Protein AF-A0A9E5QWP0-F1 (afdb_monomer_lite)

Foldseek 3Di:
DDQPFPQVVVVCVVPVLADFKKKWFQFPVRDIAIAGFRTDHPPQQKTWGFGDPDPPDTDIDIDHNVRTPDMDIPPCVSHVVVVVVVVVD

pLDDT: mean 73.98, std 15.28, range [32.56, 93.81]

Structure (mmCIF, N/CA/C/O backbone):
data_AF-A0A9E5QWP0-F1
#
_entry.id   AF-A0A9E5QWP0-F1
#
loop_
_atom_site.group_PDB
_atom_site.id
_atom_site.type_symbol
_atom_site.label_atom_id
_atom_site.label_alt_id
_atom_site.label_comp_id
_atom_site.label_asym_id
_atom_site.label_entity_id
_atom_site.label_seq_id
_atom_site.pdbx_PDB_ins_code
_atom_site.Cartn_x
_atom_site.Cartn_y
_atom_site.Cartn_z
_atom_site.occupancy
_atom_site.B_iso_or_equiv
_atom_site.auth_seq_id
_atom_site.auth_comp_id
_atom_site.auth_asym_id
_atom_site.auth_atom_id
_atom_site.pdbx_PDB_model_num
ATOM 1 N N . MET A 1 1 ? 18.020 -11.140 10.323 1.00 37.16 1 MET A N 1
ATOM 2 C CA . MET A 1 1 ? 16.702 -10.616 9.913 1.00 37.16 1 MET A CA 1
ATOM 3 C C . MET A 1 1 ? 16.966 -9.420 9.019 1.00 37.16 1 MET A C 1
ATOM 5 O O . MET A 1 1 ? 17.456 -8.418 9.521 1.00 37.16 1 MET A O 1
ATOM 9 N N . LEU A 1 2 ? 16.816 -9.580 7.701 1.00 32.56 2 LEU A N 1
ATOM 10 C CA . LEU A 1 2 ? 17.069 -8.505 6.741 1.00 32.56 2 LEU A CA 1
ATOM 11 C C . LEU A 1 2 ? 15.951 -7.462 6.839 1.00 32.56 2 LEU A C 1
ATOM 13 O O . LEU A 1 2 ? 14.774 -7.807 6.818 1.00 32.56 2 LEU A O 1
ATOM 17 N N . ASN A 1 3 ? 16.363 -6.206 6.982 1.00 39.31 3 ASN A N 1
ATOM 18 C CA . ASN A 1 3 ? 15.546 -4.999 6.992 1.00 39.31 3 ASN A CA 1
ATOM 19 C C . ASN A 1 3 ? 14.623 -4.944 5.763 1.00 39.31 3 ASN A C 1
ATOM 21 O O . ASN A 1 3 ? 15.033 -4.469 4.709 1.00 39.31 3 ASN A O 1
ATOM 25 N N . ALA A 1 4 ? 13.369 -5.379 5.896 1.00 43.16 4 ALA A N 1
ATOM 26 C CA . ALA A 1 4 ? 12.325 -5.175 4.890 1.00 43.16 4 ALA A CA 1
ATOM 27 C C . ALA A 1 4 ? 11.727 -3.756 4.984 1.00 43.16 4 ALA A C 1
ATOM 29 O O . ALA A 1 4 ? 10.519 -3.571 4.889 1.00 43.16 4 ALA A O 1
ATOM 30 N N . TYR A 1 5 ? 12.581 -2.748 5.186 1.00 50.88 5 TYR A N 1
ATOM 31 C CA . TYR A 1 5 ? 12.226 -1.353 4.948 1.00 50.88 5 TYR A CA 1
ATOM 32 C C . TYR A 1 5 ? 12.417 -1.122 3.450 1.00 50.88 5 TYR A C 1
ATOM 34 O O . TYR A 1 5 ? 13.460 -0.638 3.008 1.00 50.88 5 TYR A O 1
ATOM 42 N N . ALA A 1 6 ? 11.459 -1.574 2.643 1.00 56.94 6 ALA A N 1
ATOM 43 C CA . ALA A 1 6 ? 11.525 -1.371 1.205 1.00 56.94 6 ALA A CA 1
ATOM 44 C C . ALA A 1 6 ? 11.209 0.101 0.915 1.00 56.94 6 ALA A C 1
ATOM 46 O O . ALA A 1 6 ? 10.058 0.503 0.748 1.00 56.94 6 ALA A O 1
ATOM 47 N N . LEU A 1 7 ? 12.253 0.929 0.896 1.00 61.69 7 LEU A N 1
ATOM 48 C CA . LEU A 1 7 ? 12.195 2.276 0.348 1.00 61.69 7 LEU A CA 1
ATOM 49 C C . LEU A 1 7 ? 12.125 2.146 -1.178 1.00 61.69 7 LEU A C 1
ATOM 51 O O . LEU A 1 7 ? 13.145 2.165 -1.866 1.00 61.69 7 LEU A O 1
ATOM 55 N N . LEU A 1 8 ? 10.910 1.981 -1.704 1.00 65.50 8 LEU A N 1
ATOM 56 C CA . LEU A 1 8 ? 10.660 1.810 -3.139 1.00 65.50 8 LEU A CA 1
ATOM 57 C C . LEU A 1 8 ? 11.190 3.014 -3.937 1.00 65.50 8 LEU A C 1
ATOM 59 O O . LEU A 1 8 ? 11.716 2.855 -5.032 1.00 65.50 8 LEU A O 1
ATOM 63 N N . TRP A 1 9 ? 11.200 4.209 -3.342 1.00 60.81 9 TRP A N 1
ATOM 64 C CA . TRP A 1 9 ? 11.821 5.386 -3.956 1.00 60.81 9 TRP A CA 1
ATOM 65 C C . TRP A 1 9 ? 13.339 5.245 -4.196 1.00 60.81 9 TRP A C 1
ATOM 67 O O . TRP A 1 9 ? 13.841 5.776 -5.181 1.00 60.81 9 TRP A O 1
ATOM 77 N N . GLN A 1 10 ? 14.086 4.521 -3.347 1.00 64.56 10 GLN A N 1
ATOM 78 C CA . GLN A 1 10 ? 15.525 4.296 -3.564 1.00 64.56 10 GLN A CA 1
ATOM 79 C C . GLN A 1 10 ? 15.770 3.353 -4.737 1.00 64.56 10 GLN A C 1
ATOM 81 O O . GLN A 1 10 ? 16.672 3.586 -5.539 1.00 64.56 10 GLN A O 1
ATOM 86 N N . LYS A 1 11 ? 14.946 2.310 -4.856 1.00 65.75 11 LYS A N 1
ATOM 87 C CA . LYS A 1 11 ? 14.967 1.420 -6.016 1.00 65.75 11 LYS A CA 1
ATOM 88 C C . LYS A 1 11 ? 14.559 2.174 -7.291 1.00 65.75 11 LYS A C 1
ATOM 90 O O . LYS A 1 11 ? 15.249 2.035 -8.290 1.00 65.75 11 LYS A O 1
ATOM 95 N N . GLN A 1 12 ? 13.556 3.057 -7.242 1.00 65.69 12 GLN A N 1
ATOM 96 C CA . GLN A 1 12 ? 13.203 3.931 -8.373 1.00 65.69 12 GLN A CA 1
ATOM 97 C C . GLN A 1 12 ? 14.353 4.882 -8.749 1.00 65.69 12 GLN A C 1
ATOM 99 O O . GLN A 1 12 ? 14.624 5.101 -9.923 1.00 65.69 12 GLN A O 1
ATOM 104 N N . ALA A 1 13 ? 15.086 5.422 -7.771 1.00 65.44 13 ALA A N 1
ATOM 105 C CA . ALA A 1 13 ? 16.255 6.257 -8.051 1.00 65.44 13 ALA A CA 1
ATOM 106 C C . ALA A 1 13 ? 17.393 5.481 -8.746 1.00 65.44 13 ALA A C 1
ATOM 108 O O . ALA A 1 13 ? 18.170 6.070 -9.494 1.00 65.44 13 ALA A O 1
ATOM 109 N N . GLN A 1 14 ? 17.499 4.171 -8.502 1.00 68.12 14 GLN A N 1
ATOM 110 C CA . GLN A 1 14 ? 18.471 3.281 -9.152 1.00 68.12 14 GLN A CA 1
ATOM 111 C C . GLN A 1 14 ? 17.967 2.733 -10.496 1.00 68.12 14 GLN A C 1
ATOM 113 O O . GLN A 1 14 ? 18.774 2.408 -11.365 1.00 68.12 14 GLN A O 1
ATOM 118 N N . HIS A 1 15 ? 16.649 2.675 -10.674 1.00 66.56 15 HIS A N 1
ATOM 119 C CA . HIS A 1 15 ? 15.958 2.176 -11.857 1.00 66.56 15 HIS A CA 1
ATOM 120 C C . HIS A 1 15 ? 14.894 3.201 -12.279 1.00 66.56 15 HIS A C 1
ATOM 122 O O . HIS A 1 15 ? 13.738 3.074 -11.882 1.00 66.56 15 HIS A O 1
ATOM 128 N N . PRO A 1 16 ? 15.264 4.234 -13.061 1.00 65.62 16 PRO A N 1
ATOM 129 C CA . PRO A 1 16 ? 14.356 5.327 -13.429 1.00 65.62 16 PRO A CA 1
ATOM 130 C C . PRO A 1 16 ? 13.130 4.866 -14.222 1.00 65.62 16 PRO A C 1
ATOM 132 O O . PRO A 1 16 ? 12.084 5.505 -14.163 1.00 65.62 16 PRO A O 1
ATOM 135 N N . ASP A 1 17 ? 13.270 3.747 -14.934 1.00 68.31 17 ASP A N 1
ATOM 136 C CA . ASP A 1 17 ? 12.198 3.099 -15.693 1.00 68.31 17 ASP A CA 1
ATOM 137 C C . ASP A 1 17 ? 11.256 2.278 -14.796 1.00 68.31 17 ASP A C 1
ATOM 139 O O . ASP A 1 17 ? 10.259 1.734 -15.270 1.00 68.31 17 ASP A O 1
ATOM 143 N N . TRP A 1 18 ? 11.565 2.165 -13.499 1.00 66.06 18 TRP A N 1
ATOM 144 C CA . TRP A 1 18 ? 10.726 1.463 -12.544 1.00 66.06 18 TRP A CA 1
ATOM 145 C C . TRP A 1 18 ? 9.534 2.329 -12.152 1.00 66.06 18 TRP A C 1
ATOM 147 O O . TRP A 1 18 ? 9.652 3.328 -11.427 1.00 66.06 18 TRP A O 1
ATOM 157 N N . GLU A 1 19 ? 8.366 1.930 -12.642 1.00 70.81 19 GLU A N 1
ATOM 158 C CA . GLU A 1 19 ? 7.109 2.521 -12.221 1.00 70.81 19 GLU A CA 1
ATOM 159 C C . GLU A 1 19 ? 6.753 2.057 -10.806 1.00 70.81 19 GLU A C 1
ATOM 161 O O . GLU A 1 19 ? 6.828 0.877 -10.456 1.00 70.81 19 GLU A O 1
ATOM 166 N N . VAL A 1 20 ? 6.373 3.022 -9.972 1.00 72.38 20 VAL A N 1
ATOM 167 C CA . VAL A 1 20 ? 5.953 2.764 -8.599 1.00 72.38 20 VAL A CA 1
ATOM 168 C C . VAL A 1 20 ? 4.453 2.473 -8.621 1.00 72.38 20 VAL A C 1
ATOM 170 O O . VAL A 1 20 ? 3.694 3.253 -9.198 1.00 72.38 20 VAL A O 1
ATOM 173 N N . PRO A 1 21 ? 3.987 1.384 -7.988 1.00 75.12 21 PRO A N 1
ATOM 174 C CA . PRO A 1 21 ? 2.576 1.025 -8.002 1.00 75.12 21 PRO A CA 1
ATOM 175 C C . PRO A 1 21 ? 1.727 2.114 -7.352 1.00 75.12 21 PRO A C 1
ATOM 177 O O . PRO A 1 21 ? 2.064 2.656 -6.293 1.00 75.12 21 PRO A O 1
ATOM 180 N N . GLY A 1 22 ? 0.577 2.382 -7.960 1.00 83.25 22 GLY A N 1
ATOM 181 C CA . GLY A 1 22 ? -0.466 3.164 -7.321 1.00 83.25 22 GLY A CA 1
ATOM 182 C C . GLY A 1 22 ? -1.252 2.306 -6.329 1.00 83.25 22 GLY A C 1
ATOM 183 O O . GLY A 1 22 ? -1.561 1.143 -6.590 1.00 83.25 22 GLY A O 1
ATOM 184 N N . LEU A 1 23 ? -1.628 2.890 -5.198 1.00 86.25 23 LEU A N 1
ATOM 185 C CA . LEU A 1 23 ? -2.579 2.327 -4.247 1.00 86.25 23 LEU A CA 1
ATOM 186 C C . LEU A 1 23 ? -3.723 3.308 -4.023 1.00 86.25 23 LEU A C 1
ATOM 188 O O . LEU A 1 23 ? -3.497 4.482 -3.739 1.00 86.25 23 LEU A O 1
ATOM 192 N N . GLY A 1 24 ? -4.946 2.794 -4.095 1.00 90.19 24 GLY A N 1
ATOM 193 C CA . GLY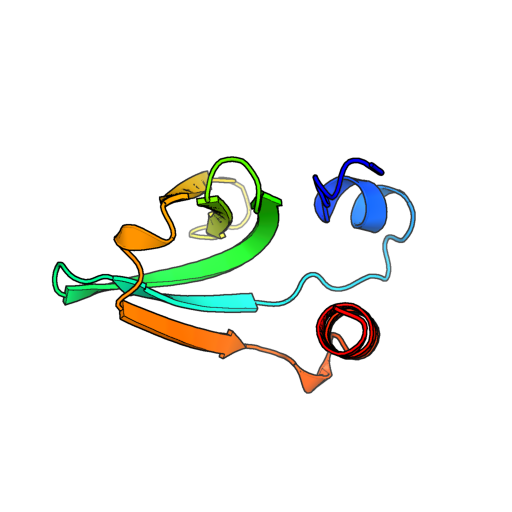 A 1 24 ? -6.125 3.387 -3.479 1.00 90.19 24 GLY A CA 1
ATOM 194 C C . GLY A 1 24 ? -6.357 2.755 -2.108 1.00 90.19 24 GLY A C 1
ATOM 195 O O . GLY A 1 24 ? -6.364 1.533 -1.985 1.00 90.19 24 GLY A O 1
ATOM 196 N N . LEU A 1 25 ? -6.552 3.563 -1.074 1.00 91.62 25 LEU A N 1
ATOM 197 C CA . LEU A 1 25 ? -6.817 3.140 0.295 1.00 91.62 25 LEU A CA 1
ATOM 198 C C . LEU A 1 25 ? -8.196 3.612 0.726 1.00 91.62 25 LEU A C 1
ATOM 200 O O . LEU A 1 25 ? -8.497 4.803 0.665 1.00 91.62 25 LEU A O 1
ATOM 204 N N . TYR A 1 26 ? -8.988 2.685 1.251 1.00 93.38 26 TYR A N 1
ATOM 205 C CA . TYR A 1 26 ? -10.187 2.989 2.016 1.00 93.38 26 TYR A CA 1
ATOM 206 C C . TYR A 1 26 ? -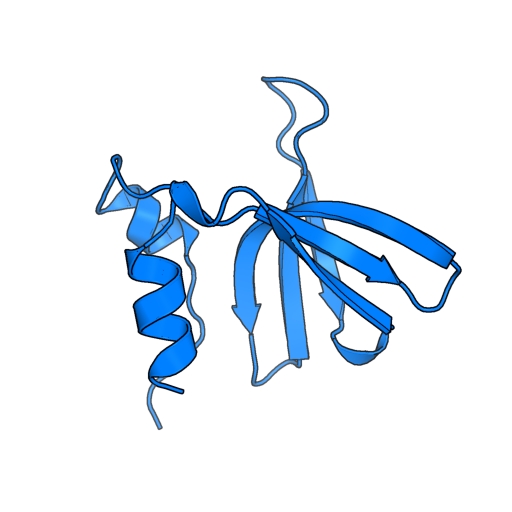9.831 2.934 3.497 1.00 93.38 26 TYR A C 1
ATOM 208 O O . TYR A 1 26 ? -9.502 1.870 4.026 1.00 93.38 26 TYR A O 1
ATOM 216 N N . LEU A 1 27 ? -9.876 4.080 4.169 1.00 93.62 27 LEU A N 1
ATOM 217 C CA . LEU A 1 27 ? -9.610 4.184 5.598 1.00 93.62 27 LEU A CA 1
ATOM 218 C C . LEU A 1 27 ? -10.871 3.870 6.409 1.00 93.62 27 LEU A C 1
ATOM 220 O O . LEU A 1 27 ? -11.991 4.152 5.982 1.00 93.62 27 LEU A O 1
ATOM 224 N N . LYS A 1 28 ? -10.698 3.354 7.630 1.00 92.12 28 LYS A N 1
ATOM 225 C CA . LYS A 1 28 ? -11.798 3.025 8.561 1.00 92.12 28 LYS A CA 1
ATOM 226 C C . LYS A 1 28 ? -12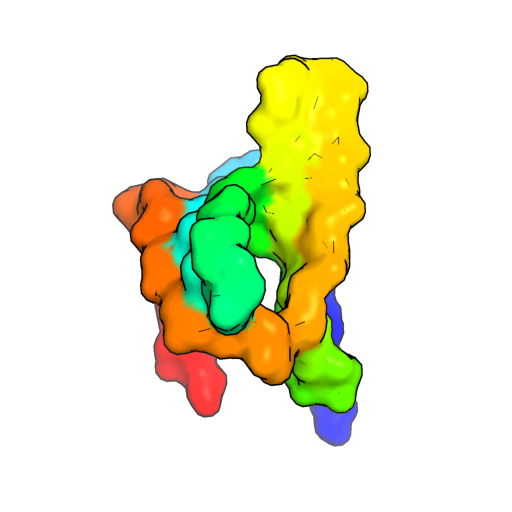.703 4.212 8.896 1.00 92.12 28 LYS A C 1
ATOM 228 O O . LYS A 1 28 ? -13.848 4.022 9.289 1.00 92.12 28 LYS A O 1
ATOM 233 N N . GLN A 1 29 ? -12.200 5.428 8.716 1.00 89.44 29 GLN A N 1
ATOM 234 C CA . GLN A 1 29 ? -12.918 6.681 8.949 1.00 89.44 29 GLN A CA 1
ATOM 235 C C . GLN A 1 29 ? -13.782 7.103 7.741 1.00 89.44 29 GLN A C 1
ATOM 237 O O . GLN A 1 29 ? -14.334 8.198 7.734 1.00 89.44 29 GLN A O 1
ATO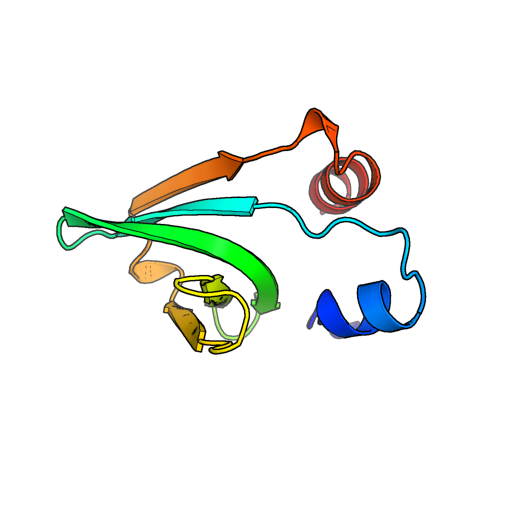M 242 N N . GLY A 1 30 ? -13.892 6.258 6.707 1.00 88.75 30 GLY A N 1
ATOM 243 C CA . GLY A 1 30 ? -14.653 6.540 5.485 1.00 88.75 30 GLY A CA 1
ATOM 244 C C . GLY A 1 30 ? -13.914 7.419 4.472 1.00 88.75 30 GLY A C 1
ATOM 245 O O . GLY A 1 30 ? -14.491 7.800 3.457 1.00 88.75 30 GLY A O 1
ATOM 246 N N . GLN A 1 31 ? -12.645 7.742 4.727 1.00 91.69 31 GLN A N 1
ATOM 247 C CA . GLN A 1 31 ? -11.806 8.522 3.822 1.00 91.69 31 GLN A CA 1
ATOM 248 C C . GLN A 1 31 ? -11.176 7.628 2.746 1.00 91.69 31 GLN A C 1
ATOM 250 O O . GLN A 1 31 ? -10.736 6.516 3.036 1.00 91.69 31 GLN A O 1
ATOM 255 N N . TYR A 1 32 ? -11.089 8.144 1.520 1.00 90.94 32 TYR A N 1
ATOM 256 C CA . TYR A 1 32 ? -10.327 7.538 0.431 1.00 90.94 32 TYR A CA 1
ATOM 257 C C . TYR A 1 32 ? -9.044 8.332 0.167 1.00 90.94 32 TYR A C 1
ATOM 259 O O . TYR A 1 32 ? -9.079 9.562 0.099 1.00 90.94 32 TYR A O 1
ATOM 267 N N . LEU A 1 33 ? -7.923 7.632 0.013 1.00 89.31 33 LEU A N 1
ATOM 268 C CA . LEU A 1 33 ? -6.633 8.196 -0.387 1.00 89.31 33 LEU A CA 1
ATOM 269 C C . LEU A 1 33 ? -6.105 7.427 -1.590 1.00 89.31 33 LEU A C 1
ATOM 271 O O . LEU A 1 33 ? -6.208 6.208 -1.616 1.00 89.31 33 LEU A O 1
ATOM 275 N N . ALA A 1 34 ? -5.505 8.110 -2.558 1.00 88.38 34 ALA A N 1
ATOM 276 C CA . ALA A 1 34 ? -4.826 7.458 -3.670 1.00 88.38 34 ALA A CA 1
ATOM 277 C C . ALA A 1 34 ? -3.455 8.086 -3.901 1.00 88.38 34 ALA A C 1
ATOM 279 O O . ALA A 1 34 ? -3.311 9.304 -3.814 1.00 88.38 34 ALA A O 1
ATOM 280 N N . GLY A 1 35 ? -2.455 7.261 -4.184 1.00 86.50 35 GLY A N 1
ATOM 281 C CA . GLY A 1 35 ? -1.095 7.721 -4.432 1.00 86.50 35 GLY A CA 1
ATOM 282 C C . GLY A 1 35 ? -0.150 6.577 -4.760 1.00 86.50 35 GLY A C 1
ATOM 283 O O . GLY A 1 35 ? -0.545 5.415 -4.767 1.00 86.50 35 GLY A O 1
ATOM 284 N N . GLU A 1 36 ? 1.103 6.905 -5.027 1.00 84.38 36 GLU A N 1
ATOM 285 C CA . GLU A 1 36 ? 2.149 5.925 -5.318 1.00 84.38 36 GLU A CA 1
ATOM 286 C C . GLU A 1 36 ? 2.779 5.415 -4.021 1.00 84.38 36 GLU A C 1
ATOM 288 O O . GLU A 1 36 ? 3.041 6.190 -3.094 1.00 84.38 36 GLU A O 1
ATOM 293 N N . VAL A 1 37 ? 3.045 4.113 -3.942 1.00 82.62 37 VAL A N 1
ATOM 294 C CA . VAL A 1 37 ? 3.648 3.495 -2.755 1.00 82.62 37 VAL A CA 1
ATOM 295 C C . VAL A 1 37 ? 5.137 3.787 -2.704 1.00 82.62 37 VAL A C 1
ATOM 297 O O . VAL A 1 37 ? 5.912 3.184 -3.432 1.00 82.62 37 VAL A O 1
ATOM 300 N N . ILE A 1 38 ? 5.579 4.659 -1.803 1.00 79.25 38 ILE A N 1
ATOM 301 C CA . ILE A 1 38 ? 7.013 4.975 -1.689 1.00 79.25 38 ILE A CA 1
ATOM 302 C C . ILE A 1 38 ? 7.693 4.298 -0.498 1.00 79.25 38 ILE A C 1
ATOM 304 O O . ILE A 1 38 ? 8.924 4.200 -0.468 1.00 79.25 38 ILE A O 1
ATOM 308 N N . GLN A 1 39 ? 6.904 3.820 0.468 1.00 79.62 39 GLN A N 1
ATOM 309 C CA . GLN A 1 39 ? 7.400 3.129 1.652 1.00 79.62 39 GLN A CA 1
ATOM 310 C C . GLN A 1 39 ? 6.404 2.081 2.151 1.00 79.62 39 GLN A C 1
ATOM 312 O O . GLN A 1 39 ? 5.226 2.375 2.354 1.00 79.62 39 GLN A O 1
ATOM 317 N N . LEU A 1 40 ? 6.919 0.885 2.424 1.00 80.38 40 LEU A N 1
ATOM 318 C CA . LEU A 1 40 ? 6.241 -0.168 3.173 1.00 80.38 40 LEU A CA 1
ATOM 319 C C . LEU A 1 40 ? 7.117 -0.555 4.360 1.00 80.38 40 LEU A C 1
ATOM 321 O O . LEU A 1 40 ? 8.276 -0.935 4.182 1.00 80.38 40 LEU A O 1
ATOM 325 N N . ASP A 1 41 ? 6.563 -0.435 5.561 1.00 82.44 41 ASP A N 1
ATOM 326 C CA . ASP A 1 41 ? 7.242 -0.766 6.805 1.00 82.44 41 ASP A CA 1
ATOM 327 C C . ASP A 1 41 ? 6.390 -1.741 7.616 1.00 82.44 41 ASP A C 1
ATOM 329 O O . ASP A 1 41 ? 5.452 -1.360 8.315 1.00 82.44 41 ASP A O 1
ATOM 333 N N . PHE A 1 42 ? 6.716 -3.026 7.505 1.00 79.38 42 PHE A N 1
ATOM 334 C CA . PHE A 1 42 ? 6.001 -4.087 8.212 1.00 79.38 42 PHE A CA 1
ATOM 335 C C . PHE A 1 42 ? 6.351 -4.159 9.702 1.00 79.38 42 PHE A C 1
ATOM 337 O O . PHE A 1 42 ? 5.583 -4.734 10.465 1.00 79.38 42 PHE A O 1
ATOM 344 N N . GLN A 1 43 ? 7.490 -3.600 10.133 1.00 77.81 43 GLN A N 1
ATOM 345 C CA . GLN A 1 43 ? 7.866 -3.600 11.551 1.00 77.81 43 GLN A CA 1
ATOM 346 C C . GLN A 1 43 ? 7.090 -2.538 12.326 1.00 77.81 43 GLN A C 1
ATOM 348 O O . GLN A 1 43 ? 6.643 -2.798 13.441 1.00 77.81 43 GLN A O 1
ATOM 353 N N . LEU A 1 44 ? 6.934 -1.353 11.734 1.00 83.50 44 LEU A N 1
ATOM 354 C CA . LEU A 1 44 ? 6.160 -0.254 12.312 1.00 83.50 44 LEU A CA 1
ATOM 355 C C . LEU A 1 44 ? 4.681 -0.276 11.903 1.00 83.50 44 LEU A C 1
ATOM 357 O O . LEU A 1 44 ? 3.902 0.530 12.410 1.00 83.50 44 LEU A O 1
ATOM 361 N N . GLU A 1 45 ? 4.298 -1.185 11.003 1.00 87.06 45 GLU A N 1
ATOM 362 C CA . GLU A 1 45 ? 2.958 -1.291 10.417 1.00 87.06 45 GLU A CA 1
ATOM 363 C C . GLU A 1 45 ? 2.508 0.021 9.745 1.00 87.06 45 GLU A C 1
ATOM 365 O O . GLU A 1 45 ? 1.400 0.517 9.974 1.00 87.06 45 GLU A O 1
ATOM 370 N N . LEU A 1 46 ? 3.386 0.609 8.924 1.00 87.75 46 LEU A N 1
ATOM 371 C CA . LEU A 1 46 ? 3.172 1.896 8.254 1.00 87.75 46 LEU A CA 1
ATOM 372 C C . LEU A 1 46 ? 3.259 1.783 6.728 1.00 87.75 46 LEU A C 1
ATOM 374 O O . LEU A 1 46 ? 4.115 1.096 6.167 1.00 87.75 46 LEU A O 1
ATOM 378 N N . LEU A 1 47 ? 2.397 2.544 6.057 1.00 87.06 47 LEU A N 1
ATOM 379 C CA . LEU A 1 47 ? 2.366 2.749 4.612 1.00 87.06 47 LEU A CA 1
ATOM 380 C C . LEU A 1 47 ? 2.650 4.220 4.297 1.00 87.06 47 LEU A C 1
ATOM 382 O O . LEU A 1 47 ? 1.923 5.098 4.754 1.00 87.06 47 LEU A O 1
ATOM 386 N N . GLY A 1 48 ? 3.674 4.498 3.496 1.00 86.50 48 GLY A N 1
ATOM 387 C CA . GLY A 1 48 ? 3.943 5.830 2.956 1.00 86.50 48 GLY A CA 1
ATOM 388 C C . GLY A 1 48 ? 3.462 5.951 1.513 1.00 86.50 48 GLY A C 1
ATOM 389 O O . GLY A 1 48 ? 3.955 5.238 0.636 1.00 86.50 48 GLY A O 1
ATOM 390 N N . LEU A 1 49 ? 2.538 6.879 1.263 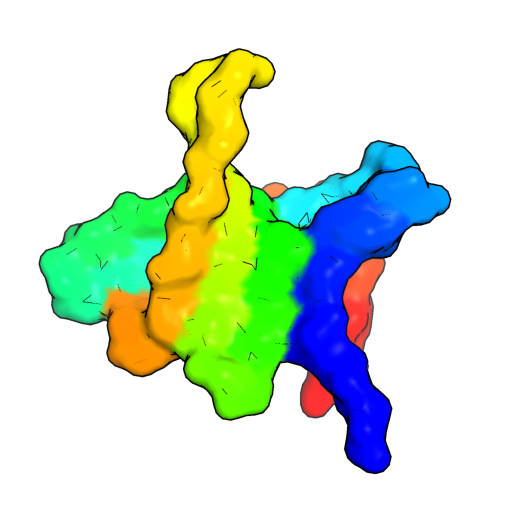1.00 85.75 49 LEU A N 1
ATOM 391 C CA . LEU A 1 49 ? 2.052 7.220 -0.071 1.00 85.75 49 LEU A CA 1
ATOM 392 C C . LEU A 1 49 ? 2.554 8.592 -0.511 1.00 85.75 49 LEU A C 1
ATOM 394 O O . LEU A 1 49 ? 2.425 9.573 0.223 1.00 85.75 49 LEU A O 1
ATOM 398 N N . ARG A 1 50 ? 3.039 8.677 -1.748 1.00 82.19 50 ARG A N 1
ATOM 399 C CA . ARG A 1 50 ? 3.191 9.942 -2.466 1.00 82.19 50 ARG A CA 1
ATOM 400 C C . ARG A 1 50 ? 1.864 10.276 -3.138 1.00 82.19 50 ARG A C 1
ATOM 402 O O . ARG A 1 50 ? 1.454 9.603 -4.079 1.00 82.19 50 ARG A O 1
ATOM 409 N N . VAL A 1 51 ? 1.185 11.303 -2.639 1.00 80.25 51 VAL A N 1
ATOM 410 C CA . VAL A 1 51 ? -0.100 11.766 -3.172 1.00 80.25 51 VAL A CA 1
ATOM 411 C C . VAL A 1 51 ? 0.168 12.994 -4.034 1.00 80.25 51 VAL A C 1
ATOM 413 O O . VAL A 1 51 ? 0.548 14.045 -3.521 1.00 80.25 51 VAL A O 1
ATOM 416 N N . GLY A 1 52 ? 0.008 12.858 -5.349 1.00 65.19 52 GLY A N 1
ATOM 417 C CA . GLY A 1 52 ? 0.105 13.986 -6.272 1.00 65.19 52 GLY A CA 1
ATOM 418 C C . GLY A 1 52 ? -1.223 14.734 -6.324 1.00 65.19 52 GLY A C 1
ATOM 419 O O . GLY A 1 52 ? -2.226 14.147 -6.722 1.00 65.19 52 GLY A O 1
ATOM 420 N N . GLN A 1 53 ? -1.242 16.009 -5.930 1.00 55.03 53 GLN A N 1
ATOM 421 C CA . GLN A 1 53 ? -2.364 16.896 -6.270 1.00 55.03 53 GLN A CA 1
ATOM 422 C C . GLN A 1 53 ? -1.999 17.891 -7.374 1.00 55.03 53 GLN A C 1
ATOM 424 O O . GLN A 1 53 ? -2.863 18.201 -8.183 1.00 55.03 53 GLN A O 1
ATOM 429 N N . GLU A 1 54 ? -0.730 18.285 -7.511 1.00 45.66 54 GLU A N 1
ATOM 430 C CA . GLU A 1 54 ? -0.230 19.102 -8.624 1.00 45.66 54 GLU A CA 1
ATOM 431 C C . GLU A 1 54 ? 1.250 18.783 -8.880 1.00 45.66 54 GLU A C 1
ATOM 433 O O . GLU A 1 54 ? 1.961 18.370 -7.962 1.00 45.66 54 GLU A O 1
ATOM 438 N N . ALA A 1 55 ? 1.714 18.972 -10.120 1.00 48.16 55 ALA A N 1
ATOM 439 C CA . ALA A 1 55 ? 3.023 18.542 -10.631 1.00 48.16 55 ALA A CA 1
ATOM 440 C C . ALA A 1 55 ? 4.259 19.064 -9.858 1.00 48.16 55 ALA A C 1
ATOM 442 O O . ALA A 1 55 ? 5.370 18.609 -10.120 1.00 48.16 55 ALA A O 1
ATOM 443 N N . GLU A 1 56 ? 4.082 19.977 -8.899 1.00 46.44 56 GLU A N 1
ATOM 444 C CA . GLU A 1 56 ? 5.169 20.617 -8.144 1.00 46.44 56 GLU A CA 1
ATOM 445 C C . GLU A 1 56 ? 5.085 20.418 -6.618 1.00 46.44 56 GLU A C 1
ATOM 447 O O . GLU A 1 56 ? 6.049 20.710 -5.911 1.00 46.44 56 GLU A O 1
ATOM 452 N N . SER A 1 57 ? 3.980 19.879 -6.085 1.00 53.00 57 SER A N 1
ATOM 453 C CA . SER A 1 57 ? 3.782 19.717 -4.635 1.00 53.00 57 SER A CA 1
ATOM 454 C C . SER A 1 57 ? 3.758 18.240 -4.249 1.00 53.00 57 SER A C 1
ATOM 456 O O . SER A 1 57 ? 2.753 17.545 -4.396 1.00 53.00 57 SER A O 1
ATOM 458 N N . LEU A 1 58 ? 4.895 17.747 -3.758 1.00 57.03 58 LEU A N 1
ATOM 459 C CA . LEU A 1 58 ? 5.083 16.346 -3.391 1.00 57.03 58 LEU A CA 1
ATOM 460 C C . LEU A 1 58 ? 4.662 16.135 -1.927 1.00 57.03 58 LEU A C 1
ATOM 462 O O . LEU A 1 58 ? 5.421 16.426 -1.004 1.00 57.03 58 LEU A O 1
ATOM 466 N N . HIS A 1 59 ? 3.439 15.644 -1.704 1.00 72.50 59 HIS A N 1
ATOM 467 C CA . HIS A 1 59 ? 2.938 15.340 -0.361 1.00 72.50 59 HIS A CA 1
ATOM 468 C C . HIS A 1 59 ? 3.124 13.860 -0.020 1.00 72.50 59 HIS A C 1
ATOM 470 O O . HIS A 1 59 ? 2.549 12.977 -0.661 1.00 72.50 59 HIS A O 1
ATOM 476 N N . LEU A 1 60 ? 3.909 13.591 1.027 1.00 77.56 60 LEU A N 1
ATOM 477 C CA . LEU A 1 60 ? 3.994 12.271 1.645 1.00 77.56 60 LEU A CA 1
ATOM 478 C C . LEU A 1 60 ? 2.913 12.139 2.719 1.00 77.56 60 LEU A C 1
ATOM 480 O O . LEU A 1 60 ? 2.899 12.890 3.692 1.00 77.56 60 LEU A O 1
ATOM 484 N N . THR A 1 61 ? 2.035 11.156 2.553 1.00 86.56 61 THR A N 1
ATOM 485 C CA . THR A 1 61 ? 1.041 10.767 3.555 1.00 86.56 61 THR A CA 1
ATOM 486 C C . THR A 1 61 ? 1.447 9.438 4.176 1.00 86.56 61 THR A C 1
ATOM 488 O O . THR A 1 61 ? 1.618 8.452 3.462 1.00 86.56 61 THR A O 1
ATOM 491 N N . ILE A 1 62 ? 1.599 9.404 5.502 1.00 88.06 62 ILE A N 1
ATOM 492 C CA . ILE A 1 62 ? 1.910 8.183 6.255 1.00 88.06 62 ILE A CA 1
ATOM 493 C C . ILE A 1 62 ? 0.619 7.654 6.878 1.00 88.06 62 ILE A C 1
ATOM 495 O O . ILE A 1 62 ? -0.048 8.358 7.634 1.00 88.06 62 ILE A O 1
ATOM 499 N N . VAL A 1 63 ? 0.280 6.408 6.564 1.00 90.19 63 VAL A N 1
ATOM 500 C CA . VAL A 1 63 ? -0.947 5.734 6.985 1.00 90.19 63 VAL A CA 1
ATOM 501 C C . VAL A 1 63 ? -0.586 4.481 7.785 1.00 90.19 63 VAL A C 1
ATOM 503 O O . VAL A 1 63 ? 0.061 3.584 7.247 1.00 90.19 63 VAL A O 1
ATOM 506 N N . PRO A 1 64 ? -1.006 4.365 9.054 1.00 92.44 64 PRO A N 1
ATOM 507 C CA . PRO A 1 64 ? -0.869 3.119 9.800 1.00 92.44 64 PRO A CA 1
ATOM 508 C C . PRO A 1 64 ? -1.762 2.019 9.218 1.00 92.44 64 PRO A C 1
ATOM 510 O O . PRO A 1 64 ? -2.932 2.271 8.924 1.00 92.44 64 PRO A O 1
ATOM 513 N N . PHE A 1 65 ? -1.271 0.782 9.129 1.00 90.31 65 PHE A N 1
ATOM 514 C CA . PHE A 1 65 ? -2.031 -0.346 8.570 1.00 90.31 65 PHE A CA 1
ATOM 515 C C . PHE A 1 65 ? -3.355 -0.575 9.300 1.00 90.31 65 PHE A C 1
ATOM 517 O O . PHE A 1 65 ? -4.373 -0.861 8.675 1.00 90.31 65 PHE A O 1
ATOM 524 N N . LYS A 1 66 ? -3.377 -0.363 10.622 1.00 92.94 66 LYS A N 1
ATOM 525 C CA . LYS A 1 66 ? -4.593 -0.475 11.436 1.00 92.94 66 LYS A CA 1
ATOM 526 C C . LYS A 1 66 ? -5.717 0.477 11.014 1.00 92.94 66 LYS A C 1
ATOM 528 O O . LYS A 1 66 ? -6.863 0.210 11.368 1.00 92.94 66 LYS A O 1
ATOM 533 N N . GLU A 1 67 ? -5.419 1.564 10.306 1.00 93.81 67 GLU A N 1
ATOM 534 C CA . GLU A 1 67 ? -6.412 2.528 9.814 1.00 93.81 67 GLU A CA 1
ATOM 535 C C . GLU A 1 67 ? -6.945 2.155 8.425 1.00 93.81 67 GLU A C 1
ATOM 537 O O . GLU A 1 67 ? -7.957 2.703 7.991 1.00 93.81 67 GLU A O 1
ATOM 542 N N . ILE A 1 68 ? -6.307 1.204 7.737 1.00 92.50 68 ILE A N 1
ATOM 543 C CA . ILE A 1 68 ? -6.700 0.734 6.409 1.00 92.50 68 ILE A CA 1
ATOM 544 C C . ILE A 1 68 ? -7.802 -0.317 6.576 1.00 92.50 68 ILE A C 1
ATOM 546 O O . ILE A 1 68 ? -7.632 -1.327 7.258 1.00 92.50 68 ILE A O 1
ATOM 550 N N . ALA A 1 69 ? -8.962 -0.065 5.975 1.00 93.56 69 ALA A N 1
ATOM 551 C CA . ALA A 1 69 ? -10.073 -1.011 5.926 1.00 93.56 69 ALA A CA 1
ATOM 552 C C . ALA A 1 69 ? -9.980 -1.918 4.693 1.00 93.56 69 ALA A C 1
ATOM 554 O O . ALA A 1 69 ? -10.261 -3.111 4.775 1.00 93.56 69 ALA A O 1
ATOM 555 N N . ALA A 1 70 ? -9.584 -1.347 3.556 1.00 91.31 70 ALA A N 1
ATOM 556 C CA . ALA A 1 70 ? -9.374 -2.051 2.299 1.00 91.31 70 ALA A CA 1
ATOM 557 C C . ALA A 1 70 ? -8.399 -1.265 1.415 1.00 91.31 70 ALA A C 1
ATOM 559 O O . ALA A 1 70 ? -8.217 -0.058 1.596 1.00 91.31 70 ALA A O 1
ATOM 560 N N . PHE A 1 71 ? -7.803 -1.940 0.435 1.00 88.81 71 PHE A N 1
ATOM 561 C CA . PHE A 1 71 ? -6.961 -1.302 -0.568 1.00 88.81 71 PHE A CA 1
ATOM 562 C C . PHE A 1 71 ? -7.296 -1.801 -1.973 1.00 88.81 71 PHE A C 1
ATOM 564 O O . PHE A 1 71 ? -7.887 -2.863 -2.164 1.00 88.81 71 PHE A O 1
ATOM 571 N N . THR A 1 72 ? -6.920 -1.013 -2.969 1.00 87.06 72 THR A N 1
ATOM 572 C CA . THR A 1 72 ? -7.020 -1.345 -4.386 1.00 87.06 72 THR A CA 1
ATOM 573 C C . THR A 1 72 ? -5.695 -1.015 -5.039 1.00 87.06 72 THR A C 1
ATOM 575 O O . THR A 1 72 ? -5.171 0.084 -4.875 1.00 87.06 72 THR A O 1
ATOM 578 N N . LEU A 1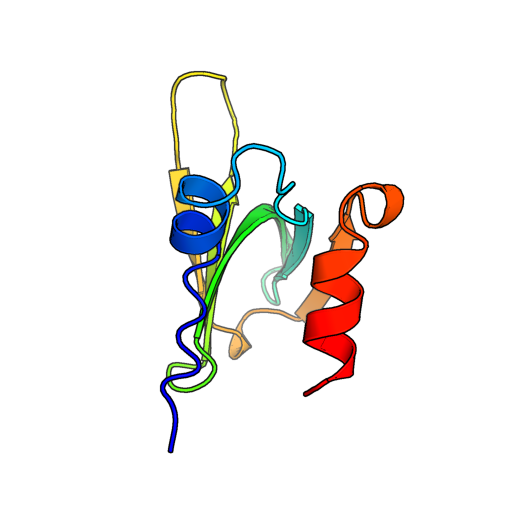 73 ? -5.149 -1.978 -5.768 1.00 82.88 73 LEU A N 1
ATOM 579 C CA . LEU A 1 73 ? -3.954 -1.773 -6.569 1.00 82.88 73 LEU A CA 1
ATOM 580 C C . LEU A 1 73 ? -4.347 -1.044 -7.856 1.00 82.88 73 LEU A C 1
ATOM 582 O O . LEU A 1 73 ? -5.294 -1.441 -8.536 1.00 82.88 73 LEU A O 1
ATOM 586 N N . LEU A 1 74 ? -3.634 0.031 -8.166 1.00 80.69 74 LEU A N 1
ATOM 587 C CA . LEU A 1 74 ? -3.851 0.867 -9.339 1.00 80.69 74 LEU A CA 1
ATOM 588 C C . LEU A 1 74 ? -2.667 0.701 -10.288 1.00 80.69 74 LEU A C 1
ATOM 590 O O . LEU A 1 74 ? -1.524 0.592 -9.845 1.00 80.69 74 LEU A O 1
ATOM 594 N N . HIS A 1 75 ? -2.942 0.722 -11.590 1.00 74.69 75 HIS A N 1
ATOM 595 C CA . HIS A 1 75 ? -1.917 0.671 -12.637 1.00 74.69 75 HIS A CA 1
ATOM 596 C C . HIS A 1 75 ? -0.979 -0.547 -12.550 1.00 74.69 75 HIS A C 1
ATOM 598 O O . HIS A 1 75 ? 0.199 -0.474 -12.899 1.00 74.69 75 HIS A O 1
ATOM 604 N N . LEU A 1 76 ? -1.514 -1.688 -12.098 1.00 67.81 76 LEU A N 1
ATOM 605 C CA . LEU A 1 76 ? -0.796 -2.964 -12.001 1.00 67.81 76 LEU A CA 1
ATOM 606 C C . LEU A 1 76 ? -0.177 -3.395 -13.329 1.00 67.81 76 LEU A C 1
ATOM 608 O O . LEU A 1 76 ? 0.908 -3.969 -13.341 1.00 67.81 76 LEU A O 1
ATOM 612 N N . GLU A 1 77 ? -0.848 -3.090 -14.439 1.00 68.19 77 GLU A N 1
ATOM 613 C CA . GLU A 1 77 ? -0.383 -3.356 -15.797 1.00 68.19 77 GLU A CA 1
ATOM 614 C C . GLU A 1 77 ? 0.972 -2.711 -16.113 1.00 68.19 77 GLU A C 1
ATOM 616 O O . GLU A 1 77 ? 1.657 -3.154 -17.032 1.00 68.19 77 GLU A O 1
ATOM 621 N N . LYS A 1 78 ? 1.371 -1.701 -15.335 1.00 67.88 78 LYS A N 1
ATOM 622 C CA . LYS A 1 78 ? 2.638 -0.993 -15.497 1.00 67.88 78 LYS A CA 1
ATOM 623 C C . LYS A 1 78 ? 3.710 -1.396 -14.487 1.00 67.88 78 LYS A C 1
ATOM 625 O O . LYS A 1 78 ? 4.861 -1.011 -14.639 1.00 67.88 78 LYS A O 1
ATOM 630 N N . CYS A 1 79 ? 3.356 -2.202 -13.482 1.00 70.44 79 CYS A N 1
ATOM 631 C CA . CYS A 1 79 ? 4.242 -2.558 -12.370 1.00 70.44 79 CYS A CA 1
ATOM 632 C C . CYS A 1 79 ? 4.436 -4.085 -12.223 1.00 70.44 79 CYS A C 1
ATOM 634 O O . CYS A 1 79 ? 4.234 -4.622 -11.128 1.00 70.44 79 CYS A O 1
ATOM 636 N N . PRO A 1 80 ? 4.819 -4.826 -13.284 1.00 68.19 80 PRO A N 1
ATOM 637 C CA . PRO A 1 80 ? 4.919 -6.290 -13.234 1.00 68.19 80 PRO A CA 1
ATOM 638 C C . PRO A 1 80 ? 5.950 -6.790 -12.208 1.00 68.19 80 PRO A C 1
ATOM 640 O O . PRO A 1 80 ? 5.741 -7.814 -11.559 1.00 68.19 80 PRO A O 1
ATOM 643 N N . GLU A 1 81 ? 7.038 -6.048 -12.011 1.00 66.81 81 GLU A N 1
ATOM 644 C CA . GLU A 1 81 ? 8.097 -6.387 -11.053 1.00 66.81 81 GLU A CA 1
ATOM 645 C C . GLU A 1 81 ? 7.632 -6.237 -9.599 1.00 66.81 81 GLU A C 1
ATOM 647 O O . GLU A 1 81 ? 7.975 -7.053 -8.746 1.00 66.81 81 GLU A O 1
ATOM 652 N N . PHE A 1 82 ? 6.782 -5.247 -9.317 1.00 66.38 82 PHE A N 1
ATOM 653 C CA . PHE A 1 82 ? 6.206 -5.059 -7.986 1.00 66.38 82 PHE A CA 1
ATOM 654 C C . PHE A 1 82 ? 5.272 -6.213 -7.596 1.00 66.38 82 PHE A C 1
ATOM 656 O O . PHE A 1 82 ? 5.295 -6.679 -6.456 1.00 66.38 82 PHE A O 1
ATOM 663 N N . VAL A 1 83 ? 4.477 -6.713 -8.548 1.00 66.50 83 VAL A N 1
ATOM 664 C CA . VAL A 1 83 ? 3.620 -7.891 -8.331 1.00 66.50 83 VAL A CA 1
ATOM 665 C C . VAL A 1 83 ? 4.462 -9.114 -7.991 1.00 66.50 83 VAL A C 1
ATOM 667 O O . VAL A 1 83 ? 4.138 -9.828 -7.043 1.00 66.50 83 VAL A O 1
ATOM 670 N N . ALA A 1 84 ? 5.557 -9.326 -8.727 1.00 65.81 84 ALA A N 1
ATOM 671 C CA . ALA A 1 84 ? 6.475 -10.430 -8.480 1.00 65.81 84 ALA A CA 1
ATOM 672 C C . ALA A 1 84 ? 7.090 -10.360 -7.070 1.00 65.81 84 ALA A C 1
ATOM 674 O O . ALA A 1 84 ? 7.125 -11.374 -6.372 1.00 65.81 84 ALA A O 1
ATOM 675 N N . GLU A 1 85 ? 7.505 -9.169 -6.621 1.00 62.81 85 GLU A N 1
ATOM 676 C CA . GLU A 1 85 ? 8.041 -8.969 -5.269 1.00 62.81 85 GLU A CA 1
ATOM 677 C C . GLU A 1 85 ? 7.003 -9.244 -4.173 1.00 62.81 85 GLU A C 1
ATOM 679 O O . GLU A 1 85 ? 7.329 -9.932 -3.208 1.00 62.81 85 GLU A O 1
ATOM 684 N N . LEU A 1 86 ? 5.753 -8.784 -4.317 1.00 60.22 86 LEU A N 1
ATOM 685 C CA . LEU A 1 86 ? 4.696 -9.075 -3.337 1.00 60.22 86 LEU A CA 1
ATOM 686 C C . LEU A 1 86 ? 4.360 -10.566 -3.255 1.00 60.22 86 LEU A C 1
ATOM 688 O O . LEU A 1 86 ? 4.103 -11.068 -2.168 1.00 60.22 86 LEU A O 1
ATOM 692 N N . SER A 1 87 ? 4.371 -11.279 -4.383 1.00 55.81 87 SER A N 1
ATOM 693 C CA . SER A 1 87 ? 4.113 -12.724 -4.401 1.00 55.81 87 SER A CA 1
ATOM 694 C C . SER A 1 87 ? 5.239 -13.577 -3.802 1.00 55.81 87 SER A C 1
ATOM 696 O O . SER A 1 87 ? 5.056 -14.781 -3.632 1.00 55.81 87 SER A O 1
ATOM 698 N N . ALA A 1 88 ? 6.398 -12.980 -3.508 1.00 56.47 88 ALA A N 1
ATOM 699 C CA . ALA A 1 88 ? 7.539 -13.659 -2.901 1.00 56.47 88 ALA A CA 1
ATOM 700 C C . ALA A 1 88 ? 7.579 -13.559 -1.360 1.00 56.47 88 ALA A C 1
ATOM 702 O O . ALA A 1 88 ? 8.450 -14.184 -0.749 1.00 56.47 88 ALA A O 1
ATOM 703 N N . PHE A 1 89 ? 6.672 -12.786 -0.750 1.00 51.09 89 PHE A N 1
ATOM 704 C CA . PHE A 1 89 ? 6.466 -12.699 0.703 1.00 51.09 89 PHE A CA 1
ATOM 705 C C . PHE A 1 89 ? 5.384 -13.675 1.175 1.00 51.09 89 PHE A C 1
ATOM 707 O O . PHE A 1 89 ? 5.557 -14.218 2.291 1.00 51.09 89 PHE A O 1
#

Secondary structure (DSSP, 8-state):
----EEEHHHHHHH-TT-PPPEEEEEETTS-EEEEEEEEEETTTTEEEEEEEEETTEEEEEEEEGGGEEEEEEESGGG-HHHHHHHTT-

Sequence (89 aa):
MLNAYALLWQKQAQHPDWEVPGLGLYLKQGQYLAGEVIQLDFQLELLGLRVGQEAESLHLTIVPFKEIAAFTLLHLEKCPEFVAELSAF

Radius of gyration: 13.03 Å; chains: 1; bounding box: 33×34×28 Å

=== Feature glossary ===
Legend for the data blocks above and below:

— What the protein is —

The amino-acid sequence is the protein's primary structure: the linear order of residues from the N-terminus to the C-terminus, written in one-letter code. Everything else here — the 3D coordinates, the secondary structure, the domain annotations — is ultimately a consequence of this string.

Database cross-references. InterPro integrates a dozen domain/family signature databases into unified entries with residue-range hits. GO terms attach function/process/location labels with evidence codes. CATH codes position the fold in a four-level structural taxonomy. Organism is the NCBI-taxonomy species name.

— Where its atoms are —

The mmCIF block holds the 3D Cartesian coordinates of each backbone atom (N, Cα, C, O) in ångströms. mmCIF is the PDB's canonical archive format — a tagged-loop text representation of the atomic model.

The six renders are orthographic views along the three Cartesian axes in both directions. Representation (cartoon, sticks, or surface) and color scheme (sequence-rainbow or by-chain) vary across proteins so the training set covers all the common visualization conventions.

— Local backbone conformation —

Secondary structure is the local, repeating backbone conformation. DSSP classifies it into eight states by reading the hydrogen-bond network: three helix types (H, G, I), two β types (E, B), two non-regular types (T, S), and unstructured coil (-).

SS3 is a coarse helix/strand/coil call (letters a/b/c) made by the P-SEA algorithm from inter-Cα distances and dihedrals. It is less detailed than DSSP but needs only Cα positions.

Backbone dihedral angles. Every residue except chain termini has a φ (preceding-C → N → Cα → C) and a ψ (N → Cα → C → next-N). They are reported in degrees following the IUPAC sign convention. Secondary structure is essentially a statement about which (φ, ψ) basin each residue occupies.

— Global shape and packing —

The geometric summary reports three shape descriptors. Rg (radius of gyration) measures how spread out the Cα atoms are about their centre of mass; compact globular proteins have small Rg, elongated or unfolded ones large. Cα contacts (<8 Å, |i−j|>4) count long-range residue pairs in spatial proximity — high for tightly packed folds, near zero for rods or random coil. The bounding-box extents give the protein's footprint along x, y, z in Å.

Solvent accessibility: the surface area of each residue that a 1.4 Å water probe can touch, in Å². When only backbone atoms are present the absolute values are lower than full-atom SASA (side chains contribute most of the area) and are flagged as backbone-only.

Plot images: a contact map (which residues are close in 3D, as an N×N binary image), a Ramachandran scatter (backbone torsion angles, revealing secondary-structure composition at a glance), and — for AlphaFold structures — a PAE heatmap (pairwise prediction confidence).

— Structural neighborhood —

Foldseek's 3Di representation compresses backbone geometry into a per-residue letter drawn from a learned twenty-state alphabet. It captures the tertiary interaction pattern around each residue — which residues are packed against it in space, regardless of where they are in sequence.

Structural nearest neighbors (via Foldseek easy-search vs the PDB). Reported per hit: target PDB id, E-value, and alignment TM-score. A TM-score above ~0.5 is the conventional threshold for 'same fold'.

— Confidence and disorder —

pLDDT (predicted Local Distance Difference Test) is AlphaFold's per-residue confidence score, ranging from 0 to 100. Values above 90 indicate high confidence (typically well-packed cores); 70–90 is confident; 50–70 low confidence; below 50 usually means the region is disordered or the prediction is unreliable there. AlphaFold stores pLDDT in the mmCIF B-factor column.

For experimental (PDB) structures, the B-factor (temperature factor) quantifies the positional spread of each atom in the crystal — a combination of thermal vibration and static disorder — in units of Å². High B-factors mark flexible loops or poorly resolved regions; low B-factors mark the rigid, well-ordered core.

Predicted Aligned Error (PAE) is an AlphaFold confidence matrix: entry (i, j) is the expected error in the position of residue j, in ångströms, when the prediction is superimposed on the true structure at residue i. Low PAE within a block of residues means that block is internally rigid and well-predicted; high PAE between two blocks means their relative placement is uncertain even if each block individually is confident.